Protein AF-A0A956KJI1-F1 (afdb_monomer)

Secondary structure (DSSP, 8-state):
---EEEEE-STT--EEEEE-SS------SS------SS------SS------SS------SS------SS------SS------SS-----S--------SS------SS------SS-EEEEETTEEEEEETTEEEEE-STT------TT----PPP---

Sequence (161 aa):
GFNELRFEDAKGSEQIYLHAQKDFDEEVLNNHTTRVDVDQSNTVGGNQTNTVSGDQTESITGKQTMSVEKNRKVTITGSQSVSITGAQAEDGVNGSKLDITGDYKVDASNTIAIQAPTEIKLTCGGSTLTMVPGKITLTAGGAATLVLDANALMQSSAGTK

Radius of gyration: 30.25 Å; Cα contacts (8 Å, |Δi|>4): 76; chains: 1; bounding box: 68×31×90 Å

Foldseek 3Di:
DDWDWDADDPPPPGDTDTDDPPDDDDDDPDDDDDDDPPDDDDDDPDDDDDDDPDDDDDDDPDDDDDDDPDDDDDDDPDDDDDDDPDDDDDPPDPDDDDDDPDDDDDDDPPDDDDDDQAWDWDDDPQWIWIDGVPDTDTDDGDPDDDDDDDPDDDDDDDDDD

pLDDT: mean 89.69, std 13.92, range [44.31, 98.31]

Structure (mmCIF, N/CA/C/O backbone):
data_AF-A0A956KJI1-F1
#
_entry.id   AF-A0A956KJI1-F1
#
loop_
_atom_site.group_PDB
_atom_site.id
_atom_site.type_symbol
_atom_site.label_atom_id
_atom_site.label_alt_id
_atom_site.label_comp_id
_atom_site.label_asym_id
_atom_site.label_entity_id
_atom_site.label_seq_id
_atom_site.pdbx_PDB_ins_code
_atom_site.Cartn_x
_atom_site.Cartn_y
_atom_site.Cartn_z
_atom_site.occupancy
_atom_site.B_iso_or_equiv
_atom_site.auth_seq_id
_atom_site.auth_comp_id
_atom_site.auth_asym_id
_atom_site.auth_atom_id
_atom_site.pdbx_PDB_model_num
ATOM 1 N N . GLY A 1 1 ? -3.852 -14.412 39.843 1.00 85.94 1 GLY A N 1
ATOM 2 C CA . GLY A 1 1 ? -4.058 -12.989 39.549 1.00 85.94 1 GLY A CA 1
ATOM 3 C C . GLY A 1 1 ? -5.424 -12.606 40.062 1.00 85.94 1 GLY A C 1
ATOM 4 O O . GLY A 1 1 ? -5.901 -13.269 40.978 1.00 85.94 1 GLY A O 1
ATOM 5 N N . PHE A 1 2 ? -6.019 -11.558 39.507 1.00 97.00 2 PHE A N 1
ATOM 6 C CA . PHE A 1 2 ? -7.329 -11.066 39.917 1.00 97.00 2 PHE A CA 1
ATOM 7 C C . PHE A 1 2 ? -8.083 -10.514 38.704 1.00 97.00 2 PHE A C 1
ATOM 9 O O . PHE A 1 2 ? -7.463 -10.236 37.686 1.00 97.00 2 PHE A O 1
ATOM 16 N N . ASN A 1 3 ? -9.397 -10.356 38.829 1.00 97.44 3 ASN A N 1
ATOM 17 C CA . ASN A 1 3 ? -10.220 -9.564 37.915 1.00 97.44 3 ASN A CA 1
ATOM 18 C C . ASN A 1 3 ? -10.704 -8.327 38.683 1.00 97.44 3 ASN A C 1
ATOM 20 O O . ASN A 1 3 ? -10.955 -8.434 39.886 1.00 97.44 3 ASN A O 1
ATOM 24 N N . GLU A 1 4 ? -10.845 -7.179 38.024 1.00 97.75 4 GLU A N 1
ATOM 25 C CA . GLU A 1 4 ? -11.293 -5.935 38.668 1.00 97.75 4 GLU A CA 1
ATOM 26 C C . GLU A 1 4 ? -12.170 -5.112 37.727 1.00 97.75 4 GLU A C 1
ATOM 28 O O . GLU A 1 4 ? -11.854 -4.954 36.552 1.00 97.75 4 GLU A O 1
ATOM 33 N N . LEU A 1 5 ? -13.254 -4.562 38.272 1.00 98.00 5 LEU A N 1
ATOM 34 C CA . LEU A 1 5 ? -14.007 -3.461 37.689 1.00 98.00 5 LEU A CA 1
ATOM 35 C C . LEU A 1 5 ? -14.076 -2.361 38.750 1.00 98.00 5 LEU A C 1
ATOM 37 O O . LEU A 1 5 ? -14.644 -2.578 39.822 1.00 98.00 5 LEU A O 1
ATOM 41 N N . ARG A 1 6 ? -13.484 -1.202 38.464 1.00 97.81 6 ARG A N 1
ATOM 42 C CA . ARG A 1 6 ? -13.406 -0.065 39.384 1.00 97.81 6 ARG A CA 1
ATOM 43 C C . ARG A 1 6 ? -13.972 1.191 38.741 1.00 97.81 6 ARG A C 1
ATOM 45 O O . ARG A 1 6 ? -13.680 1.478 37.584 1.00 97.81 6 ARG A O 1
ATOM 52 N N . PHE A 1 7 ? -14.719 1.946 39.538 1.00 98.06 7 PHE A N 1
ATOM 53 C CA . PHE A 1 7 ? -15.259 3.255 39.197 1.00 98.06 7 PHE A CA 1
ATOM 54 C C . PHE A 1 7 ? -14.778 4.274 40.233 1.00 98.06 7 PHE A C 1
ATOM 56 O O . PHE A 1 7 ? -15.017 4.093 41.425 1.00 98.06 7 PHE A O 1
ATOM 63 N N . GLU A 1 8 ? -14.100 5.317 39.768 1.00 97.69 8 GLU A N 1
ATOM 64 C CA . GLU A 1 8 ? -13.682 6.490 40.534 1.00 97.69 8 GLU A CA 1
ATOM 65 C C . GLU A 1 8 ? -14.359 7.726 39.931 1.00 97.69 8 GLU A C 1
ATOM 67 O O . GLU A 1 8 ? -14.329 7.903 38.714 1.00 97.69 8 GLU A O 1
ATOM 72 N N . ASP A 1 9 ? -14.973 8.554 40.777 1.00 97.56 9 ASP A N 1
ATOM 73 C CA . ASP A 1 9 ? -15.749 9.751 40.393 1.00 97.56 9 ASP A CA 1
ATOM 74 C C . ASP A 1 9 ? -15.354 10.981 41.237 1.00 97.56 9 ASP A C 1
ATOM 76 O O . ASP A 1 9 ? -15.998 12.031 41.221 1.00 97.56 9 ASP A O 1
ATOM 80 N N . ALA A 1 10 ? -14.274 10.879 42.017 1.00 97.31 10 ALA A N 1
ATOM 81 C CA . ALA A 1 10 ? -13.687 12.026 42.680 1.00 97.31 10 ALA A CA 1
ATOM 82 C C . ALA A 1 10 ? -13.146 13.013 41.640 1.00 97.31 10 ALA A C 1
ATOM 84 O O . ALA A 1 10 ? -12.364 12.658 40.756 1.00 97.31 10 ALA A O 1
ATOM 85 N N . LYS A 1 11 ? -13.525 14.284 41.807 1.00 97.38 11 LYS A N 1
ATOM 86 C CA . LYS A 1 11 ? -13.160 15.378 40.905 1.00 97.38 11 LYS A CA 1
ATOM 87 C C . LYS A 1 11 ? -11.657 15.400 40.592 1.00 97.38 11 LYS A C 1
ATOM 89 O O . LYS A 1 11 ? -10.849 15.664 41.484 1.00 97.38 11 LYS A O 1
ATOM 94 N N . GLY A 1 12 ? -11.302 15.237 39.320 1.00 97.06 12 GLY A N 1
ATOM 95 C CA . GLY A 1 12 ? -9.924 15.246 38.819 1.00 97.06 12 GLY A CA 1
ATOM 96 C C . GLY A 1 12 ? -9.179 13.910 38.931 1.00 97.06 12 GLY A C 1
ATOM 97 O O . GLY A 1 12 ? -7.968 13.873 38.723 1.00 97.06 12 GLY A O 1
ATOM 98 N N . SER A 1 13 ? -9.853 12.826 39.303 1.00 97.31 13 SER A N 1
ATOM 99 C CA . SER A 1 13 ? -9.313 11.458 39.343 1.00 97.31 13 SER A CA 1
ATOM 100 C C . SER A 1 13 ? -10.285 10.442 38.740 1.00 97.31 13 SER A C 1
ATOM 102 O O . SER A 1 13 ? -10.130 9.242 38.956 1.00 97.31 13 SER A O 1
ATOM 104 N N . GLU A 1 14 ? -11.274 10.919 37.981 1.00 98.06 14 GLU A N 1
ATOM 105 C CA . GLU A 1 14 ? -12.348 10.117 37.416 1.00 98.06 14 GLU A CA 1
ATOM 106 C C . GLU A 1 14 ? -11.782 9.008 36.520 1.00 98.06 14 GLU A C 1
ATOM 108 O O . GLU A 1 14 ? -10.989 9.252 35.606 1.00 98.06 14 GLU A O 1
ATOM 113 N N . GLN A 1 15 ? -12.178 7.764 36.781 1.00 98.00 15 GLN A N 1
ATOM 114 C CA . GLN A 1 15 ? -11.690 6.614 36.033 1.00 98.00 15 GLN A CA 1
ATOM 115 C C . GLN A 1 15 ? -12.673 5.450 36.083 1.00 98.00 15 GLN A C 1
ATOM 117 O O . GLN A 1 15 ? -13.166 5.065 37.140 1.00 98.00 15 GLN A O 1
ATOM 122 N N . ILE A 1 16 ? -12.842 4.799 34.936 1.00 97.75 16 ILE A N 1
ATOM 123 C CA . ILE A 1 16 ? -13.356 3.434 34.859 1.00 97.75 16 ILE A CA 1
ATOM 124 C C . ILE A 1 16 ? -12.174 2.530 34.510 1.00 97.75 16 ILE A C 1
ATOM 126 O O . ILE A 1 16 ? -11.487 2.765 33.516 1.00 97.75 16 ILE A O 1
ATOM 130 N N . TYR A 1 17 ? -11.908 1.521 35.335 1.00 97.88 17 TYR A N 1
ATOM 131 C CA . TYR A 1 17 ? -10.860 0.530 35.100 1.00 97.88 17 TYR A CA 1
ATOM 132 C C . TYR A 1 17 ? -11.473 -0.862 35.027 1.00 97.88 17 TYR A C 1
ATOM 134 O O . TYR A 1 17 ? -12.229 -1.253 35.913 1.00 97.88 17 TYR A O 1
ATOM 142 N N . LEU A 1 18 ? -11.121 -1.609 33.983 1.00 97.62 18 LEU A N 1
ATOM 143 C CA . LEU A 1 18 ? -11.521 -2.995 33.797 1.00 97.62 18 LEU A CA 1
ATOM 144 C C . LEU A 1 18 ? -10.275 -3.850 33.558 1.00 97.62 18 LEU A C 1
ATOM 146 O O . LEU A 1 18 ? -9.465 -3.556 32.680 1.00 97.62 18 LEU A O 1
ATOM 150 N N . HIS A 1 19 ? -10.140 -4.921 34.331 1.00 98.12 19 HIS A N 1
ATOM 151 C CA . HIS A 1 19 ? -9.072 -5.900 34.210 1.00 98.12 19 HIS A CA 1
ATOM 152 C C . HIS A 1 19 ? -9.643 -7.313 34.168 1.00 98.12 19 HIS A C 1
ATOM 154 O O . HIS A 1 19 ? -10.269 -7.771 35.128 1.00 98.12 19 HIS A O 1
ATOM 160 N N . ALA A 1 20 ? -9.366 -8.017 33.073 1.00 97.75 20 ALA A N 1
ATOM 161 C CA . ALA A 1 20 ? -9.597 -9.446 32.938 1.00 97.75 20 ALA A CA 1
ATOM 162 C C . ALA A 1 20 ? -8.252 -10.185 32.977 1.00 97.75 20 ALA A C 1
ATOM 164 O O . ALA A 1 20 ? -7.352 -9.903 32.188 1.00 97.75 20 ALA A O 1
ATOM 165 N N . GLN A 1 21 ? -8.106 -11.147 33.888 1.00 97.25 21 GLN A N 1
ATOM 166 C CA . GLN A 1 21 ? -6.851 -11.870 34.112 1.00 97.25 21 GLN A CA 1
ATOM 167 C C . GLN A 1 21 ? -6.513 -12.885 33.008 1.00 97.25 21 GLN A C 1
ATOM 169 O O . GLN A 1 21 ? -5.380 -13.366 32.940 1.00 97.25 21 GLN A O 1
ATOM 174 N N . LYS A 1 22 ? -7.514 -13.313 32.234 1.00 97.44 22 LYS A N 1
ATOM 175 C CA . LYS A 1 22 ? -7.383 -14.410 31.272 1.00 97.44 22 LYS A CA 1
ATOM 176 C C . LYS A 1 22 ? -8.137 -14.111 29.982 1.00 97.44 22 LYS A C 1
ATOM 178 O O . LYS A 1 22 ? -7.501 -13.770 28.994 1.00 97.44 22 LYS A O 1
ATOM 183 N N . ASP A 1 23 ? -9.462 -14.195 30.031 1.00 97.94 23 ASP A N 1
ATOM 184 C CA . ASP A 1 23 ? -10.341 -14.038 28.875 1.00 97.94 23 ASP A CA 1
ATOM 185 C C . ASP A 1 23 ? -11.302 -12.863 29.143 1.00 97.94 23 ASP A C 1
ATOM 187 O O . ASP A 1 23 ? -11.847 -12.750 30.246 1.00 97.94 23 ASP A O 1
ATOM 191 N N . PHE A 1 24 ? -11.472 -11.976 28.160 1.00 97.56 24 PHE A N 1
ATOM 192 C CA . PHE A 1 24 ? -12.506 -10.939 28.131 1.00 97.56 24 PHE A CA 1
ATOM 193 C C . PHE A 1 24 ? -13.261 -11.072 26.814 1.00 97.56 24 PHE A C 1
ATOM 195 O O . PHE A 1 24 ? -12.681 -10.849 25.752 1.00 97.56 24 PHE A O 1
ATOM 202 N N . ASP A 1 25 ? -14.534 -11.434 26.907 1.00 97.81 25 ASP A N 1
ATOM 203 C CA . ASP A 1 25 ? -15.429 -11.547 25.764 1.00 97.81 25 ASP A CA 1
ATOM 204 C C . ASP A 1 25 ? -16.414 -10.375 25.787 1.00 97.81 25 ASP A C 1
ATOM 206 O O . ASP A 1 25 ? -17.127 -10.166 26.772 1.00 97.81 25 ASP A O 1
ATOM 210 N N . GLU A 1 26 ? -16.461 -9.617 24.694 1.00 97.50 26 GLU A N 1
ATOM 211 C CA . GLU A 1 26 ? -17.429 -8.545 24.476 1.00 97.50 26 GLU A CA 1
ATOM 212 C C . GLU A 1 26 ? -18.266 -8.874 23.237 1.00 97.50 26 GLU A C 1
ATOM 214 O O . GLU A 1 26 ? -17.750 -8.945 22.121 1.00 97.50 26 GLU A O 1
ATOM 219 N N . GLU A 1 27 ? -19.568 -9.080 23.436 1.00 98.00 27 GLU A N 1
ATOM 220 C CA . GLU A 1 27 ? -20.528 -9.323 22.361 1.00 98.00 27 GLU A CA 1
ATOM 221 C C . GLU A 1 27 ? -21.581 -8.212 22.351 1.00 98.00 27 GLU A C 1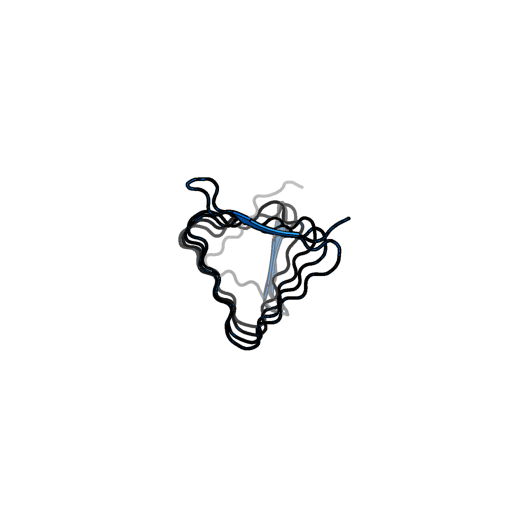
ATOM 223 O O . GLU A 1 27 ? -22.314 -8.009 23.321 1.00 98.00 27 GLU A O 1
ATOM 228 N N . VAL A 1 28 ? -21.674 -7.495 21.230 1.00 98.06 28 VAL A N 1
ATOM 229 C CA . VAL A 1 28 ? -22.654 -6.423 21.028 1.00 98.06 28 VAL A CA 1
ATOM 230 C C . VAL A 1 28 ? -23.521 -6.770 19.822 1.00 98.06 28 VAL A C 1
ATOM 232 O O . VAL A 1 28 ? -23.088 -6.667 18.681 1.00 98.06 28 VAL A O 1
ATOM 235 N N . LEU A 1 29 ? -24.772 -7.169 20.070 1.00 97.69 29 LEU A N 1
ATOM 236 C CA . LEU A 1 29 ? -25.696 -7.671 19.035 1.00 97.69 29 LEU A CA 1
ATOM 237 C C . LEU A 1 29 ? -26.293 -6.587 18.122 1.00 97.69 29 LEU A C 1
ATOM 239 O O . LEU A 1 29 ? -27.017 -6.901 17.180 1.00 97.69 29 LEU A O 1
ATOM 243 N N . ASN A 1 30 ? -26.057 -5.317 18.437 1.00 98.00 30 ASN A N 1
ATOM 244 C CA . ASN A 1 30 ? -26.586 -4.188 17.683 1.00 98.00 30 ASN A CA 1
ATOM 245 C C . ASN A 1 30 ? -25.450 -3.212 17.358 1.00 98.00 30 ASN A C 1
ATOM 247 O O . ASN A 1 30 ? -24.619 -3.503 16.507 1.00 98.00 30 ASN A O 1
ATOM 251 N N . ASN A 1 31 ? -25.371 -2.084 18.067 1.00 97.31 31 ASN A N 1
ATOM 252 C CA . ASN A 1 31 ? -24.392 -1.041 17.788 1.00 97.31 31 ASN A CA 1
ATOM 253 C C . ASN A 1 31 ? -23.414 -0.893 18.952 1.00 97.31 31 ASN A C 1
ATOM 255 O O . ASN A 1 31 ? -23.840 -0.713 20.093 1.00 97.31 31 ASN A O 1
ATOM 259 N N . HIS A 1 32 ? -22.120 -0.893 18.640 1.00 98.00 32 HIS A N 1
ATOM 260 C CA . HIS A 1 32 ? -21.057 -0.457 19.537 1.00 98.00 32 HIS A CA 1
ATOM 261 C C . HIS A 1 32 ? -20.453 0.836 18.980 1.00 98.00 32 HIS A C 1
ATOM 263 O O . HIS A 1 32 ? -19.956 0.856 17.855 1.00 98.00 32 HIS A O 1
ATOM 269 N N . THR A 1 33 ? -20.513 1.916 19.758 1.00 97.75 33 THR A N 1
ATOM 270 C CA . THR A 1 33 ? -19.958 3.221 19.378 1.00 97.75 33 THR A CA 1
ATOM 271 C C . THR A 1 33 ? -18.946 3.649 20.424 1.00 97.75 33 THR A C 1
ATOM 273 O O . THR A 1 33 ? -19.289 3.786 21.596 1.00 97.75 33 THR A O 1
ATOM 276 N N . THR A 1 34 ? -17.723 3.940 19.990 1.00 97.56 34 THR A N 1
ATOM 277 C CA . THR A 1 34 ? -16.663 4.482 20.844 1.00 97.56 34 THR A CA 1
ATOM 278 C C . THR A 1 34 ? -16.283 5.872 20.353 1.00 97.56 34 THR A C 1
ATOM 280 O O . THR A 1 34 ? -16.013 6.071 19.169 1.00 97.56 34 THR A O 1
ATOM 283 N N . ARG A 1 35 ? -16.248 6.842 21.267 1.00 97.50 35 ARG A N 1
ATOM 284 C CA . ARG A 1 35 ? -15.719 8.185 21.031 1.00 97.50 35 ARG A CA 1
ATOM 285 C C . ARG A 1 35 ? -14.675 8.478 22.096 1.00 97.50 35 ARG A C 1
ATOM 287 O O . ARG A 1 35 ? -14.965 8.351 23.280 1.00 97.50 35 ARG A O 1
ATOM 294 N N . VAL A 1 36 ? -13.491 8.892 21.663 1.00 97.75 36 VAL A N 1
ATOM 295 C CA . VAL A 1 36 ? -12.399 9.325 22.535 1.00 97.75 36 VAL A CA 1
ATOM 296 C C . VAL A 1 36 ? -12.014 10.735 22.107 1.00 97.75 36 VAL A C 1
ATOM 298 O O . VAL A 1 36 ? -11.624 10.936 20.962 1.00 97.75 36 VAL A O 1
ATOM 301 N N . ASP A 1 37 ? -12.186 11.719 22.991 1.00 98.19 37 ASP A N 1
ATOM 302 C CA . ASP A 1 37 ? -11.983 13.136 22.645 1.00 98.19 37 ASP A CA 1
ATOM 303 C C . ASP A 1 37 ? -10.510 13.574 22.670 1.00 98.19 37 ASP A C 1
ATOM 305 O O . ASP A 1 37 ? -10.179 14.618 22.111 1.00 98.19 37 ASP A O 1
ATOM 309 N N . VAL A 1 38 ? -9.640 12.798 23.324 1.00 97.94 38 VAL A N 1
ATOM 310 C CA . VAL A 1 38 ? -8.212 13.113 23.466 1.00 97.94 38 VAL A CA 1
ATOM 311 C C . VAL A 1 38 ? -7.370 12.042 22.775 1.00 97.94 38 VAL A C 1
ATOM 313 O O . VAL A 1 38 ? -7.163 12.128 21.569 1.00 97.94 38 VAL A O 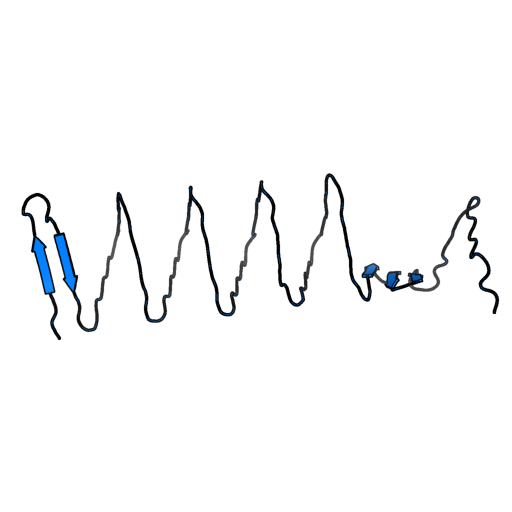1
ATOM 316 N N . ASP A 1 39 ? -6.943 11.007 23.504 1.00 98.00 39 ASP A N 1
ATOM 317 C CA . ASP A 1 39 ? -5.997 10.010 23.005 1.00 98.00 39 ASP A CA 1
ATOM 318 C C . ASP A 1 39 ? -6.510 8.584 23.223 1.00 98.00 39 ASP A C 1
ATOM 320 O O . ASP A 1 39 ? -6.991 8.235 24.303 1.00 98.00 39 ASP A O 1
ATOM 324 N N . GLN A 1 40 ? -6.335 7.732 22.212 1.00 98.12 40 GLN A N 1
ATOM 325 C CA . GLN A 1 40 ? -6.540 6.289 22.305 1.00 98.12 40 GLN A CA 1
ATOM 326 C C . GLN A 1 40 ? -5.242 5.566 21.943 1.00 98.12 40 GLN A C 1
ATOM 328 O O . GLN A 1 40 ? -4.623 5.848 20.919 1.00 98.12 40 GLN A O 1
ATOM 333 N N . SER A 1 41 ? -4.863 4.584 22.760 1.00 97.94 41 SER A N 1
ATOM 334 C CA . SER A 1 41 ? -3.769 3.657 22.471 1.00 97.94 41 SER A CA 1
ATOM 335 C C . SER A 1 41 ? -4.291 2.228 22.526 1.00 97.94 41 SER A C 1
ATOM 337 O O . SER A 1 41 ? -5.044 1.875 23.433 1.00 97.94 41 SER A O 1
ATOM 339 N N . ASN A 1 42 ? -3.899 1.409 21.553 1.00 97.62 42 ASN A N 1
ATOM 340 C CA . ASN A 1 42 ? -4.235 -0.008 21.506 1.00 97.62 42 ASN A CA 1
ATOM 341 C C . ASN A 1 42 ? -2.955 -0.821 21.321 1.00 97.62 42 ASN A C 1
ATOM 343 O O . ASN A 1 42 ? -2.145 -0.521 20.446 1.00 97.62 42 ASN A O 1
ATOM 347 N N . THR A 1 43 ? -2.763 -1.847 22.146 1.00 98.06 43 THR A N 1
ATOM 348 C CA . THR A 1 43 ? -1.598 -2.734 22.072 1.00 98.06 43 THR A CA 1
ATOM 349 C C . THR A 1 43 ? -2.071 -4.176 22.108 1.00 98.06 43 THR A C 1
ATOM 351 O O . THR A 1 43 ? -2.710 -4.606 23.063 1.00 98.06 43 THR A O 1
ATOM 354 N N . VAL A 1 44 ? -1.710 -4.939 21.076 1.00 98.19 44 VAL A N 1
ATOM 355 C CA . VAL A 1 44 ? -1.993 -6.372 20.974 1.00 98.19 44 VAL A CA 1
ATOM 356 C C . VAL A 1 44 ? -0.664 -7.114 21.029 1.00 98.19 44 VAL A C 1
ATOM 358 O O . VAL A 1 44 ? 0.147 -7.011 20.116 1.00 98.19 44 VAL A O 1
ATOM 361 N N . GLY A 1 45 ? -0.420 -7.850 22.117 1.00 97.88 45 GLY A N 1
ATOM 362 C CA . GLY A 1 45 ? 0.824 -8.615 22.294 1.00 97.88 45 GLY A CA 1
ATOM 363 C C . GLY A 1 45 ? 0.899 -9.896 21.452 1.00 97.88 45 GLY A C 1
ATOM 364 O O . GLY A 1 45 ? 1.974 -10.472 21.305 1.00 97.88 45 GLY A O 1
ATOM 365 N N . GLY A 1 46 ? -0.241 -10.350 20.926 1.00 97.88 46 GLY A N 1
ATOM 366 C CA . GLY A 1 46 ? -0.367 -11.531 20.076 1.00 97.88 46 GLY A CA 1
ATOM 367 C C . GLY A 1 46 ? -0.840 -11.185 18.665 1.00 97.88 46 GLY A C 1
ATOM 368 O O . GLY A 1 46 ? -0.389 -10.220 18.055 1.00 97.88 46 GLY A O 1
ATOM 369 N N . ASN A 1 47 ? -1.769 -11.985 18.144 1.00 98.25 47 ASN A N 1
ATOM 370 C CA . ASN A 1 47 ? -2.339 -11.783 16.815 1.00 98.25 47 ASN A CA 1
ATOM 371 C C . ASN A 1 47 ? -3.584 -10.889 16.882 1.00 98.25 47 ASN A C 1
ATOM 373 O O . ASN A 1 47 ? -4.392 -11.023 17.798 1.00 98.25 47 ASN A O 1
ATOM 377 N N . GLN A 1 48 ? -3.781 -10.054 15.863 1.00 98.31 48 GLN A N 1
ATOM 378 C CA . GLN A 1 48 ? -5.014 -9.299 15.649 1.00 98.31 48 GLN A CA 1
ATOM 379 C C . GLN A 1 48 ? -5.641 -9.723 14.319 1.00 98.31 48 GLN A C 1
ATOM 381 O O . GLN A 1 48 ? -4.955 -9.809 13.303 1.00 98.31 48 GLN A O 1
ATOM 386 N N . THR A 1 49 ? -6.948 -9.972 14.321 1.00 98.12 49 THR A N 1
ATOM 387 C CA . THR A 1 49 ? -7.748 -10.172 13.105 1.00 98.12 49 THR A CA 1
ATOM 388 C C . THR A 1 49 ? -8.869 -9.146 13.105 1.00 98.12 49 THR A C 1
ATOM 390 O O . THR A 1 49 ? -9.559 -9.002 14.108 1.00 98.12 49 THR A O 1
ATOM 393 N N . ASN A 1 50 ? -9.049 -8.439 11.990 1.00 98.00 50 ASN A N 1
ATOM 394 C CA . ASN A 1 50 ? -10.175 -7.535 11.783 1.00 98.00 50 ASN A CA 1
ATOM 395 C C . ASN A 1 50 ? -10.977 -8.031 10.579 1.00 98.00 50 ASN A C 1
ATOM 397 O O . ASN A 1 50 ? -10.428 -8.136 9.483 1.00 98.00 50 ASN A O 1
ATOM 401 N N . THR A 1 51 ? -12.250 -8.361 10.789 1.00 97.94 51 THR A N 1
ATOM 402 C CA . THR A 1 51 ? -13.158 -8.795 9.722 1.00 97.94 51 THR A CA 1
ATOM 403 C C . THR A 1 51 ? -14.304 -7.805 9.635 1.00 97.94 51 THR A C 1
ATOM 405 O O . THR A 1 51 ? -15.106 -7.705 10.559 1.00 97.94 51 THR A O 1
ATOM 408 N N . VAL A 1 52 ? -14.399 -7.097 8.511 1.00 98.19 52 VAL A N 1
ATOM 409 C CA . VAL A 1 52 ? -15.491 -6.165 8.219 1.00 98.19 52 VAL A CA 1
ATOM 410 C C . VAL A 1 52 ? -16.278 -6.741 7.048 1.00 98.19 52 VAL A C 1
ATOM 412 O O . VAL A 1 52 ? -15.734 -6.907 5.962 1.00 98.19 52 VAL A O 1
ATOM 415 N N . SER A 1 53 ? -17.537 -7.115 7.286 1.00 97.81 53 SER A N 1
ATOM 416 C CA . SER A 1 53 ? -18.394 -7.706 6.239 1.00 97.81 53 SER A CA 1
ATOM 417 C C . SER A 1 53 ? -19.074 -6.656 5.356 1.00 97.81 53 SER A C 1
ATOM 419 O O . SER A 1 53 ? -19.508 -6.975 4.253 1.00 97.81 53 SER A O 1
ATOM 421 N N . GLY A 1 54 ? -19.195 -5.425 5.859 1.00 97.75 54 GLY A N 1
ATOM 422 C CA . GLY A 1 54 ? -19.653 -4.262 5.103 1.00 97.75 54 GLY A CA 1
ATOM 423 C C . GLY A 1 54 ? -18.485 -3.365 4.701 1.00 97.75 54 GLY A C 1
ATOM 424 O O . GLY A 1 54 ? -17.368 -3.833 4.482 1.00 97.75 54 GLY A O 1
ATOM 425 N N . ASP A 1 55 ? -18.738 -2.062 4.659 1.00 98.31 55 ASP A N 1
ATOM 426 C CA . ASP A 1 55 ? -17.736 -1.077 4.266 1.00 98.31 55 ASP A CA 1
ATOM 427 C C . ASP A 1 55 ? -16.855 -0.651 5.450 1.00 98.31 55 ASP A C 1
ATOM 429 O O . ASP A 1 55 ? -17.341 -0.397 6.554 1.00 98.31 55 ASP A O 1
ATOM 433 N N . GLN A 1 56 ? -15.552 -0.503 5.202 1.00 98.31 56 GLN A N 1
ATOM 434 C CA . GLN A 1 56 ? -14.620 0.159 6.114 1.00 98.31 56 GLN A CA 1
ATOM 435 C C . GLN A 1 56 ? -14.189 1.494 5.503 1.00 98.31 56 GLN A C 1
ATOM 437 O O . GLN A 1 56 ? -13.621 1.530 4.414 1.00 98.31 56 GLN A O 1
ATOM 442 N N . THR A 1 57 ? -14.421 2.590 6.224 1.00 98.00 57 THR A N 1
ATOM 443 C CA . THR A 1 57 ? -13.905 3.921 5.873 1.00 98.00 57 THR A CA 1
ATOM 444 C C . THR A 1 57 ? -12.899 4.363 6.926 1.00 98.00 57 THR A C 1
ATOM 446 O O . THR A 1 57 ? -13.204 4.348 8.116 1.00 98.00 57 THR A O 1
ATOM 449 N N . GLU A 1 58 ? -11.710 4.777 6.493 1.00 98.00 58 GLU A N 1
ATOM 450 C CA . GLU A 1 58 ? -10.653 5.303 7.357 1.00 98.00 58 GLU A CA 1
ATOM 451 C C . GLU A 1 58 ? -10.267 6.708 6.876 1.00 98.00 58 GLU A C 1
ATOM 453 O O . GLU A 1 58 ? -9.993 6.912 5.694 1.00 98.00 58 GLU A O 1
ATOM 458 N N . SER A 1 59 ? -10.271 7.690 7.780 1.00 97.81 59 SER A N 1
ATOM 459 C CA . SER A 1 59 ? -9.903 9.075 7.477 1.00 97.81 59 SER A CA 1
ATOM 460 C C . SER A 1 59 ? -8.886 9.569 8.495 1.00 97.81 59 SER A C 1
ATOM 462 O O . SER A 1 59 ? -9.220 9.790 9.657 1.00 97.81 59 SER A O 1
ATOM 464 N N . ILE A 1 60 ? -7.653 9.788 8.041 1.00 98.12 60 ILE A N 1
ATOM 465 C CA . ILE A 1 60 ? -6.564 10.334 8.847 1.00 98.12 60 ILE A CA 1
ATOM 466 C C . ILE A 1 60 ? -6.268 11.740 8.333 1.00 98.12 60 ILE A C 1
ATOM 468 O O . ILE A 1 60 ? -5.756 11.913 7.232 1.00 98.12 60 ILE A O 1
ATOM 472 N N . THR A 1 61 ? -6.607 12.756 9.125 1.00 97.94 61 THR A N 1
ATOM 473 C CA . THR A 1 61 ? -6.332 14.164 8.782 1.00 97.94 61 THR A CA 1
ATOM 474 C C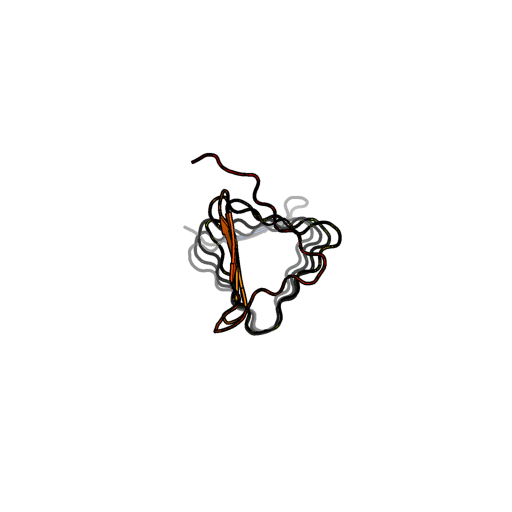 . THR A 1 61 ? -4.877 14.549 9.044 1.00 97.94 61 THR A C 1
ATOM 476 O O . THR A 1 61 ? -4.347 15.461 8.413 1.00 97.94 61 THR A O 1
ATOM 479 N N . GLY A 1 62 ? -4.241 13.861 9.995 1.00 97.62 62 GLY A N 1
ATOM 480 C CA . GLY A 1 62 ? -2.828 13.996 10.317 1.00 97.62 62 GLY A CA 1
ATOM 481 C C . GLY A 1 62 ? -1.937 13.041 9.522 1.00 97.62 62 GLY A C 1
ATOM 482 O O . GLY A 1 62 ? -2.267 12.569 8.438 1.00 97.62 62 GLY A O 1
ATOM 483 N N . LYS A 1 63 ? -0.771 12.734 10.092 1.00 97.56 63 LYS A N 1
ATOM 484 C CA . LYS A 1 63 ? 0.202 11.811 9.505 1.00 97.56 63 LYS A CA 1
ATOM 485 C C . LYS A 1 63 ? -0.147 10.361 9.848 1.00 97.56 63 LYS A C 1
ATOM 487 O O . LYS A 1 63 ? -0.263 10.025 11.022 1.00 97.56 63 LYS A O 1
ATOM 492 N N . GLN A 1 64 ? -0.174 9.485 8.847 1.00 98.25 64 GLN A N 1
ATOM 493 C CA . GLN A 1 64 ? -0.159 8.033 9.041 1.00 98.25 64 GLN A CA 1
ATOM 494 C C . GLN A 1 64 ? 1.271 7.500 8.865 1.00 98.25 64 GLN A C 1
ATOM 496 O O . GLN A 1 64 ? 1.996 7.918 7.965 1.00 98.25 64 GLN A O 1
ATOM 501 N N . THR A 1 65 ? 1.714 6.596 9.740 1.00 97.25 65 THR A N 1
ATOM 502 C CA . THR A 1 65 ? 2.983 5.859 9.600 1.00 97.25 65 THR A CA 1
ATOM 503 C C . THR A 1 65 ? 2.710 4.384 9.848 1.00 97.25 65 THR A C 1
ATOM 505 O O . THR A 1 65 ? 2.043 4.044 10.819 1.00 97.25 65 THR A O 1
ATOM 508 N N . MET A 1 66 ? 3.222 3.514 8.979 1.00 97.44 66 MET A N 1
ATOM 509 C CA . MET A 1 66 ? 3.055 2.066 9.081 1.00 97.44 66 MET A CA 1
ATOM 510 C C . MET A 1 66 ? 4.420 1.397 8.926 1.00 97.44 66 MET A C 1
ATOM 512 O O . MET A 1 66 ? 5.069 1.581 7.899 1.00 97.44 66 MET A O 1
ATOM 516 N N . SER A 1 67 ? 4.833 0.618 9.929 1.00 97.19 67 SER A N 1
ATOM 517 C CA . SER A 1 67 ? 5.996 -0.272 9.835 1.00 97.19 67 SER A CA 1
ATOM 518 C C . SER A 1 67 ? 5.521 -1.713 9.745 1.00 97.19 67 SER A C 1
ATOM 520 O O . SER A 1 67 ? 4.675 -2.142 10.530 1.00 97.19 67 SER A O 1
ATOM 522 N N . VAL A 1 68 ? 6.061 -2.460 8.785 1.00 97.69 68 VAL A N 1
ATOM 523 C CA . VAL A 1 68 ? 5.832 -3.898 8.652 1.00 97.69 68 VAL A CA 1
ATOM 524 C C . VAL A 1 68 ? 7.195 -4.569 8.572 1.00 97.69 68 VAL A C 1
ATOM 526 O O . VAL A 1 68 ? 7.848 -4.531 7.539 1.00 97.69 68 VAL A O 1
ATOM 529 N N . GLU A 1 69 ? 7.608 -5.206 9.666 1.00 97.50 69 GLU A N 1
ATOM 530 C CA . GLU A 1 69 ? 8.941 -5.826 9.796 1.00 97.50 69 GLU A CA 1
ATOM 531 C C . GLU A 1 69 ? 9.113 -7.105 8.956 1.00 97.50 69 GLU A C 1
ATOM 533 O O . GLU A 1 69 ? 10.205 -7.658 8.840 1.00 97.50 69 GLU A O 1
ATOM 538 N N . LYS A 1 70 ? 8.009 -7.633 8.419 1.00 97.00 70 LYS A N 1
ATOM 539 C CA . LYS A 1 70 ? 7.972 -8.848 7.597 1.00 97.00 70 LYS A CA 1
ATOM 540 C C . LYS A 1 70 ? 7.183 -8.581 6.312 1.00 97.00 70 LYS A C 1
ATOM 542 O O . LYS A 1 70 ? 7.259 -7.512 5.722 1.00 97.00 70 LYS A O 1
ATOM 547 N N . ASN A 1 71 ? 6.411 -9.562 5.862 1.00 96.56 71 ASN A N 1
ATOM 548 C CA . ASN A 1 71 ? 5.708 -9.497 4.591 1.00 96.56 71 ASN A CA 1
ATOM 549 C C . ASN A 1 71 ? 4.360 -8.785 4.735 1.00 96.56 71 ASN A C 1
ATOM 551 O O . ASN A 1 71 ? 3.574 -9.106 5.627 1.00 96.56 71 ASN A O 1
ATOM 555 N N . ARG A 1 72 ? 4.050 -7.905 3.779 1.00 97.69 72 ARG A N 1
ATOM 556 C CA . ARG A 1 72 ? 2.707 -7.360 3.558 1.00 97.69 72 ARG A CA 1
ATOM 557 C C . ARG A 1 72 ? 2.145 -7.941 2.262 1.00 97.69 72 ARG A C 1
ATOM 559 O O . ARG A 1 72 ? 2.731 -7.752 1.202 1.00 97.69 72 ARG A O 1
ATOM 566 N N . LYS A 1 73 ? 0.998 -8.619 2.336 1.00 97.25 73 LYS A N 1
ATOM 567 C CA . LYS A 1 73 ? 0.236 -9.064 1.160 1.00 97.25 73 LYS A CA 1
ATOM 568 C C . LYS A 1 73 ? -1.074 -8.291 1.101 1.00 97.25 73 LYS A C 1
ATOM 570 O O . LYS A 1 73 ? -1.821 -8.283 2.072 1.00 97.25 73 LYS A O 1
ATOM 575 N N . VAL A 1 74 ? -1.350 -7.679 -0.045 1.00 97.31 74 VAL A N 1
ATOM 576 C CA . VAL A 1 74 ? -2.616 -6.996 -0.328 1.00 97.31 74 VAL A CA 1
ATOM 577 C C . VAL A 1 74 ? -3.272 -7.705 -1.507 1.00 97.31 74 VAL A C 1
ATOM 579 O O . VAL A 1 74 ? -2.607 -8.061 -2.477 1.00 97.31 74 VAL A O 1
ATOM 582 N N . THR A 1 75 ? -4.569 -7.973 -1.412 1.00 97.06 75 THR A N 1
ATOM 583 C CA . THR A 1 75 ? -5.357 -8.545 -2.506 1.00 97.06 75 THR A CA 1
ATOM 584 C C . THR A 1 75 ? -6.613 -7.712 -2.655 1.00 97.06 75 THR A C 1
ATOM 586 O O . THR A 1 75 ? -7.375 -7.569 -1.706 1.00 97.06 75 THR A O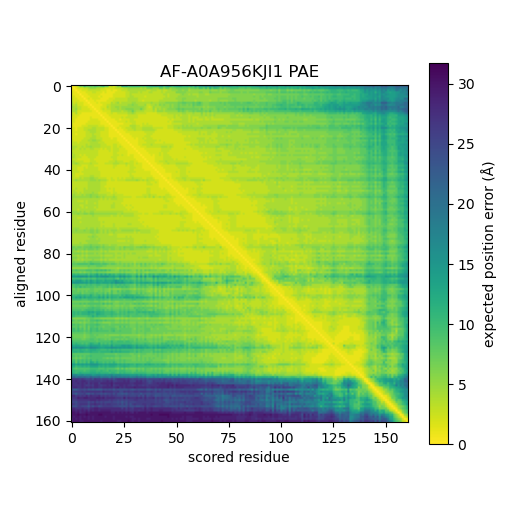 1
ATOM 589 N N . ILE A 1 76 ? -6.792 -7.143 -3.841 1.00 97.38 76 ILE A N 1
ATOM 590 C CA . ILE A 1 76 ? -7.922 -6.289 -4.196 1.00 97.38 76 ILE A CA 1
ATOM 591 C C . ILE A 1 76 ? -8.547 -6.938 -5.423 1.00 97.38 76 ILE A C 1
ATOM 593 O O . ILE A 1 76 ? -7.887 -7.092 -6.446 1.00 97.38 76 ILE A O 1
ATOM 597 N N . THR A 1 77 ? -9.784 -7.406 -5.286 1.00 97.25 77 THR A N 1
ATOM 598 C CA . THR A 1 77 ? -10.512 -8.097 -6.363 1.00 97.25 77 THR A CA 1
ATOM 599 C C . THR A 1 77 ? -11.249 -7.122 -7.277 1.00 97.25 77 THR A C 1
ATOM 601 O O . THR A 1 77 ? -11.464 -7.426 -8.447 1.00 97.25 77 THR A O 1
ATOM 604 N N . GLY A 1 78 ? -11.638 -5.963 -6.738 1.00 95.88 78 GLY A N 1
ATOM 605 C CA . GLY A 1 78 ? -12.181 -4.839 -7.492 1.00 95.88 78 GLY A CA 1
ATOM 606 C C . GLY A 1 78 ? -11.086 -3.901 -8.006 1.00 95.88 78 GLY A C 1
ATOM 607 O O . GLY A 1 78 ? -9.959 -4.307 -8.276 1.00 95.88 78 GLY A O 1
ATOM 608 N N . SER A 1 79 ? -11.417 -2.617 -8.119 1.00 95.25 79 SER A N 1
ATOM 609 C CA . SER A 1 79 ? -10.478 -1.573 -8.534 1.00 95.25 79 SER A CA 1
ATOM 610 C C . SER A 1 79 ? -9.742 -0.949 -7.350 1.00 95.25 79 SER A C 1
ATOM 612 O O . SER A 1 79 ? -10.344 -0.695 -6.307 1.00 95.25 79 SER A O 1
ATOM 614 N N . GLN A 1 80 ? -8.477 -0.587 -7.555 1.00 96.81 80 GLN A N 1
ATOM 615 C CA . GLN A 1 80 ? -7.729 0.299 -6.667 1.00 96.81 80 GLN A CA 1
ATOM 616 C C . GLN A 1 80 ? -7.484 1.634 -7.377 1.00 96.81 80 GLN A C 1
ATOM 618 O O . GLN A 1 80 ? -6.967 1.653 -8.490 1.00 96.81 80 GLN A O 1
ATOM 623 N N . SER A 1 81 ? -7.823 2.744 -6.721 1.00 94.56 81 SER A N 1
ATOM 624 C CA . SER A 1 81 ? -7.441 4.091 -7.153 1.00 94.56 81 SER A CA 1
ATOM 625 C C . SER A 1 81 ? -6.562 4.719 -6.080 1.00 94.56 81 SER A C 1
ATOM 627 O O . SER A 1 81 ? -6.926 4.717 -4.904 1.00 94.56 81 SER A O 1
ATOM 629 N N . VAL A 1 82 ? -5.403 5.238 -6.479 1.00 95.94 82 VAL A N 1
ATOM 630 C CA . VAL A 1 82 ? -4.457 5.922 -5.594 1.00 95.94 82 VAL A CA 1
ATOM 631 C C . VAL A 1 82 ? -4.202 7.309 -6.165 1.00 95.94 82 VAL A C 1
ATOM 633 O O . VAL A 1 82 ? -3.819 7.441 -7.324 1.00 95.94 82 VAL A O 1
ATOM 636 N N . SER A 1 83 ? -4.417 8.340 -5.349 1.00 93.25 83 SER A N 1
ATOM 637 C CA . SER A 1 83 ? -4.116 9.729 -5.695 1.00 93.25 83 SER A CA 1
ATOM 638 C C . SER A 1 83 ? -3.145 10.292 -4.670 1.00 93.25 83 SER A C 1
ATOM 640 O O . SER A 1 83 ? -3.445 10.332 -3.477 1.00 93.25 83 SER A O 1
ATOM 642 N N . ILE A 1 84 ? -1.970 10.699 -5.140 1.00 94.94 84 ILE A N 1
ATOM 643 C CA . ILE A 1 84 ? -0.915 11.300 -4.328 1.00 94.94 84 ILE A CA 1
ATOM 644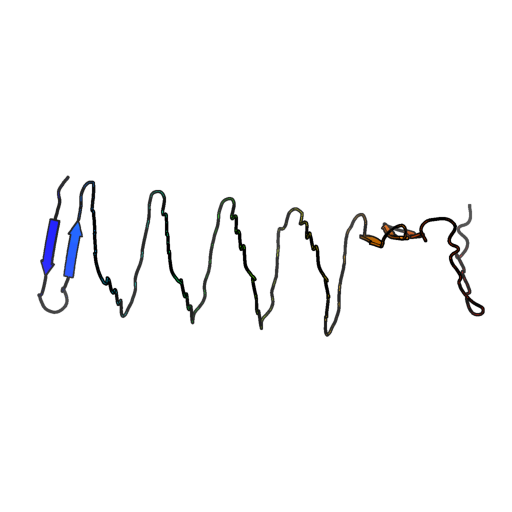 C C . ILE A 1 84 ? -0.604 12.648 -4.970 1.00 94.94 84 ILE A C 1
ATOM 646 O O . ILE A 1 84 ? -0.132 12.713 -6.101 1.00 94.94 84 ILE A O 1
ATOM 650 N N . THR A 1 85 ? -0.920 13.731 -4.265 1.00 93.94 85 THR A N 1
ATOM 651 C CA . THR A 1 85 ? -0.691 15.105 -4.744 1.00 93.94 85 THR A CA 1
ATOM 652 C C . THR A 1 85 ? 0.732 15.589 -4.472 1.00 93.94 85 THR A C 1
ATOM 654 O O . THR A 1 85 ? 1.210 16.508 -5.134 1.00 93.94 85 THR A O 1
ATOM 657 N N . GLY A 1 86 ? 1.396 14.984 -3.483 1.00 91.38 86 GLY A N 1
ATOM 658 C CA . GLY A 1 86 ? 2.803 15.205 -3.168 1.00 91.38 86 GLY A CA 1
ATOM 659 C C . GLY A 1 86 ? 3.736 14.266 -3.934 1.00 91.38 86 GLY A C 1
ATOM 660 O O . GLY A 1 86 ? 3.367 13.658 -4.935 1.00 91.38 86 GLY A O 1
ATOM 661 N N . ALA A 1 87 ? 4.965 14.128 -3.439 1.00 91.19 87 ALA A N 1
ATOM 662 C CA . ALA A 1 87 ? 5.923 13.176 -3.988 1.00 91.19 87 ALA A CA 1
ATOM 663 C C . ALA A 1 87 ? 5.640 11.749 -3.489 1.00 91.19 87 ALA A C 1
ATOM 665 O O . ALA A 1 87 ? 5.379 11.540 -2.304 1.00 91.19 87 ALA A O 1
ATOM 666 N N 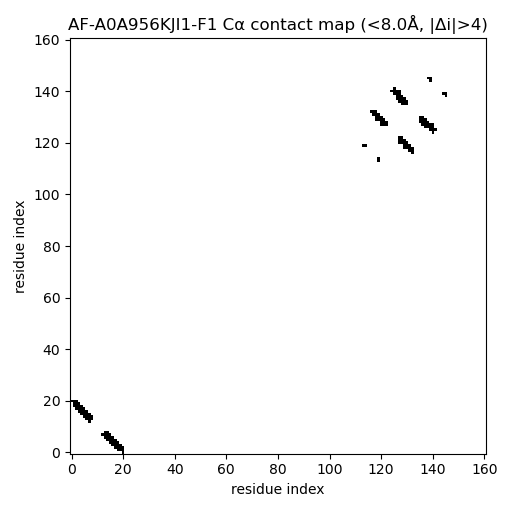. GLN A 1 88 ? 5.770 10.772 -4.385 1.00 93.81 88 GLN A N 1
ATOM 667 C CA . GLN A 1 88 ? 5.888 9.356 -4.049 1.00 93.81 88 GLN A CA 1
ATOM 668 C C . GLN A 1 88 ? 7.336 8.928 -4.293 1.00 93.81 88 GLN A C 1
ATOM 670 O O . GLN A 1 88 ? 7.878 9.164 -5.372 1.00 93.81 88 GLN A O 1
ATOM 675 N N . ALA A 1 89 ? 7.957 8.311 -3.292 1.00 90.81 89 ALA A N 1
ATOM 676 C CA . ALA A 1 89 ? 9.299 7.754 -3.388 1.00 90.81 89 ALA A CA 1
ATOM 677 C C . ALA A 1 89 ? 9.291 6.316 -2.865 1.00 90.81 89 ALA A C 1
ATOM 679 O O . ALA A 1 89 ? 8.659 6.024 -1.850 1.00 90.81 89 ALA A O 1
ATOM 680 N N . GLU A 1 90 ? 10.012 5.442 -3.557 1.00 90.44 90 GLU A N 1
ATOM 681 C CA . GLU A 1 90 ? 10.238 4.051 -3.174 1.00 90.44 90 GLU A CA 1
ATOM 682 C C . GLU A 1 90 ? 11.754 3.838 -3.114 1.00 90.44 90 GLU A C 1
ATOM 684 O O . GLU A 1 90 ? 12.449 4.093 -4.096 1.00 90.44 90 GLU A O 1
ATOM 689 N N . ASP A 1 91 ? 12.272 3.426 -1.956 1.00 88.12 91 ASP A N 1
ATOM 690 C CA . ASP A 1 91 ? 13.707 3.234 -1.708 1.00 88.12 91 ASP A CA 1
ATOM 691 C C . ASP A 1 91 ? 13.976 1.820 -1.170 1.00 88.12 91 ASP A C 1
ATOM 693 O O . ASP A 1 91 ? 13.113 1.208 -0.540 1.00 88.12 91 ASP A O 1
ATOM 697 N N . GLY A 1 92 ? 15.169 1.284 -1.437 1.00 83.81 92 GLY A N 1
ATOM 698 C CA . GLY A 1 92 ? 15.601 -0.029 -0.943 1.00 83.81 92 GLY A CA 1
ATOM 699 C C . GLY A 1 92 ? 14.884 -1.242 -1.557 1.00 83.81 92 GLY A C 1
ATOM 700 O O . GLY A 1 92 ? 14.947 -2.338 -0.998 1.00 83.81 92 GLY A O 1
ATOM 701 N N . VAL A 1 93 ? 14.205 -1.085 -2.698 1.00 87.62 93 VAL A N 1
ATOM 702 C CA . VAL A 1 93 ? 13.454 -2.167 -3.361 1.00 87.62 93 VAL A CA 1
ATOM 703 C C . VAL A 1 93 ? 14.406 -3.169 -4.035 1.00 87.62 93 VAL A C 1
ATOM 705 O O . VAL A 1 93 ? 15.075 -2.845 -5.016 1.00 87.62 93 VAL A O 1
ATOM 708 N N . ASN A 1 94 ? 14.446 -4.416 -3.549 1.00 87.00 94 ASN A N 1
ATOM 709 C CA . ASN A 1 94 ? 15.219 -5.501 -4.169 1.00 87.00 94 ASN A CA 1
ATOM 710 C C . ASN A 1 94 ? 14.395 -6.235 -5.241 1.00 87.00 94 ASN A C 1
ATOM 712 O O . ASN A 1 94 ? 13.824 -7.299 -4.992 1.00 87.00 94 ASN A O 1
ATOM 716 N N . GLY A 1 95 ? 14.350 -5.642 -6.435 1.00 83.50 95 GLY A N 1
ATOM 717 C CA . GLY A 1 95 ? 13.592 -6.153 -7.574 1.00 83.50 95 GLY A CA 1
ATOM 718 C C . GLY A 1 95 ? 12.099 -5.821 -7.503 1.00 83.50 95 GLY A C 1
ATOM 719 O O . GLY A 1 95 ? 11.506 -5.702 -6.436 1.00 83.50 95 GLY A O 1
ATOM 720 N N . SER A 1 96 ? 11.479 -5.662 -8.667 1.00 90.75 96 SER A N 1
ATOM 721 C CA . SER A 1 96 ? 10.040 -5.439 -8.806 1.00 90.75 96 SER A CA 1
ATOM 722 C C . SER A 1 96 ? 9.572 -6.021 -10.137 1.00 90.75 96 SER A C 1
ATOM 724 O O . SER A 1 96 ? 10.328 -6.040 -11.111 1.00 90.75 96 SER A O 1
ATOM 726 N N . LYS A 1 97 ? 8.337 -6.522 -10.176 1.00 86.62 97 LYS A N 1
ATOM 727 C CA . LYS A 1 97 ? 7.683 -6.998 -11.396 1.00 86.62 97 LYS A CA 1
ATOM 728 C C . LYS A 1 97 ? 6.296 -6.381 -11.469 1.00 86.62 97 LYS A C 1
ATOM 730 O O . LYS A 1 97 ? 5.504 -6.530 -10.543 1.00 86.62 97 LYS A O 1
ATOM 735 N N . LEU A 1 98 ? 6.018 -5.726 -12.588 1.00 91.88 98 LEU A N 1
ATOM 736 C CA . LEU A 1 98 ? 4.723 -5.140 -12.893 1.00 91.88 98 LEU A CA 1
ATOM 737 C C . LEU A 1 98 ? 4.105 -5.916 -14.060 1.00 91.88 98 LEU A C 1
ATOM 739 O O . LEU A 1 98 ? 4.578 -5.814 -15.189 1.00 91.88 98 LEU A O 1
ATOM 743 N N . ASP A 1 99 ? 3.079 -6.714 -13.766 1.00 82.06 99 ASP A N 1
ATOM 744 C CA . ASP A 1 99 ? 2.308 -7.460 -14.762 1.00 82.06 99 ASP A CA 1
ATOM 745 C C . ASP A 1 99 ? 0.996 -6.722 -15.044 1.00 82.06 99 ASP A C 1
ATOM 747 O O . ASP A 1 99 ? 0.179 -6.532 -14.144 1.00 82.06 99 ASP A O 1
ATOM 751 N N . ILE A 1 100 ? 0.786 -6.309 -16.294 1.00 93.00 100 ILE A N 1
ATOM 752 C CA . ILE A 1 100 ? -0.396 -5.552 -16.719 1.00 93.00 100 ILE A CA 1
ATOM 753 C C . ILE A 1 100 ? -1.021 -6.269 -17.908 1.00 93.00 100 ILE A C 1
ATOM 755 O O . ILE A 1 100 ? -0.342 -6.576 -18.885 1.00 93.00 100 ILE A O 1
ATOM 759 N N . THR A 1 101 ? -2.315 -6.559 -17.809 1.00 90.62 101 THR A N 1
ATOM 760 C CA . THR A 1 101 ? -3.079 -7.256 -18.854 1.00 90.62 101 THR A CA 1
ATOM 761 C C . THR A 1 101 ? -3.833 -6.307 -19.782 1.00 90.62 101 THR A C 1
ATOM 763 O O . THR A 1 101 ? -4.172 -6.699 -20.896 1.00 90.62 101 THR A O 1
ATOM 766 N N . GLY A 1 102 ? -4.111 -5.087 -19.319 1.00 92.56 102 GLY A N 1
ATOM 767 C CA . GLY A 1 102 ? -4.713 -4.014 -20.105 1.00 92.56 102 GLY A CA 1
ATOM 768 C C . GLY A 1 102 ? -3.685 -2.981 -20.563 1.00 92.56 102 GLY A C 1
ATOM 769 O O . GLY A 1 102 ? -2.490 -3.259 -20.654 1.00 92.56 102 GLY A O 1
ATOM 770 N N . ASP A 1 103 ? -4.162 -1.768 -20.817 1.00 92.94 103 ASP A N 1
ATOM 771 C CA . ASP A 1 103 ? -3.301 -0.661 -21.218 1.00 92.94 103 ASP A CA 1
ATOM 772 C C . ASP A 1 103 ? -2.456 -0.145 -20.046 1.00 92.94 103 ASP A C 1
ATOM 774 O O . ASP A 1 103 ? -2.926 -0.023 -18.912 1.00 92.94 103 ASP A O 1
ATOM 778 N N . TYR A 1 104 ? -1.212 0.228 -20.348 1.00 95.06 104 TYR A N 1
ATOM 779 C CA . TYR A 1 104 ? -0.335 0.942 -19.428 1.00 95.06 104 TYR A CA 1
ATOM 780 C C . TYR A 1 104 ? 0.146 2.240 -20.069 1.00 95.06 104 TYR A C 1
ATOM 782 O O . TYR A 1 104 ? 0.845 2.221 -21.084 1.00 95.06 104 TYR A O 1
ATOM 790 N N . LYS A 1 105 ? -0.222 3.375 -19.472 1.00 93.38 105 LYS A N 1
ATOM 791 C CA . LYS A 1 105 ? 0.196 4.706 -19.918 1.00 93.38 105 LYS A CA 1
ATOM 792 C C . LYS A 1 105 ? 1.088 5.340 -18.860 1.00 93.38 105 LYS A C 1
ATOM 794 O O . LYS A 1 105 ? 0.701 5.438 -17.700 1.00 93.38 105 LYS A O 1
ATOM 799 N N . VAL A 1 106 ? 2.242 5.837 -19.294 1.00 95.12 106 VAL A N 1
ATOM 800 C CA . VAL A 1 106 ? 3.094 6.718 -18.493 1.00 95.12 106 VAL A CA 1
ATOM 801 C C . VAL A 1 106 ? 2.960 8.126 -19.062 1.00 95.12 106 VAL A C 1
ATOM 803 O O . VAL A 1 106 ? 3.264 8.350 -20.232 1.00 95.12 106 VAL A O 1
ATOM 806 N N . ASP A 1 107 ? 2.463 9.055 -18.250 1.00 92.75 107 ASP A N 1
ATOM 807 C CA . ASP A 1 107 ? 2.331 10.474 -18.586 1.00 92.75 107 ASP A CA 1
ATOM 808 C C . ASP A 1 107 ? 3.119 11.282 -17.552 1.00 92.75 107 ASP A C 1
ATOM 810 O O . ASP A 1 107 ? 2.874 11.156 -16.352 1.00 92.75 107 ASP A O 1
ATOM 814 N N . ALA A 1 108 ? 4.112 12.047 -18.000 1.00 94.50 108 ALA A N 1
ATOM 815 C CA . ALA A 1 108 ? 5.000 12.799 -17.125 1.00 94.50 108 ALA A CA 1
ATOM 816 C C . ALA A 1 108 ? 5.220 14.201 -17.689 1.00 94.50 108 ALA A C 1
ATOM 818 O O . ALA A 1 108 ? 5.720 14.357 -18.801 1.00 94.50 108 ALA A O 1
ATOM 819 N N . SER A 1 109 ? 4.907 15.224 -16.892 1.00 94.38 109 SER A N 1
ATOM 820 C CA . SER A 1 109 ? 5.017 16.625 -17.322 1.00 94.38 109 SER A CA 1
ATOM 821 C C . SER A 1 109 ? 6.458 17.114 -17.485 1.00 94.38 109 SER A C 1
ATOM 823 O O . SER A 1 109 ? 6.684 18.117 -18.151 1.00 94.38 109 SER A O 1
ATOM 825 N N . ASN A 1 110 ? 7.417 16.432 -16.851 1.00 95.44 110 ASN A N 1
ATOM 826 C CA . ASN A 1 110 ? 8.833 16.795 -16.881 1.00 95.44 110 ASN A CA 1
ATOM 827 C C . ASN A 1 110 ? 9.649 15.698 -17.581 1.00 95.44 110 ASN A C 1
ATOM 829 O O . ASN A 1 110 ? 9.776 15.700 -18.800 1.00 95.44 110 ASN A O 1
ATOM 833 N N . THR A 1 111 ? 10.178 14.736 -16.821 1.00 93.75 111 THR A N 1
ATOM 834 C CA . THR A 1 111 ? 11.123 13.734 -17.331 1.00 93.75 111 THR A CA 1
ATOM 835 C C . THR A 1 111 ? 10.711 12.334 -16.901 1.00 93.75 111 THR A C 1
ATOM 837 O O . THR A 1 111 ? 10.372 12.117 -15.740 1.00 93.75 111 THR A O 1
ATOM 840 N N . ILE A 1 112 ? 10.829 11.371 -17.819 1.00 96.62 112 ILE A N 1
ATOM 841 C CA . I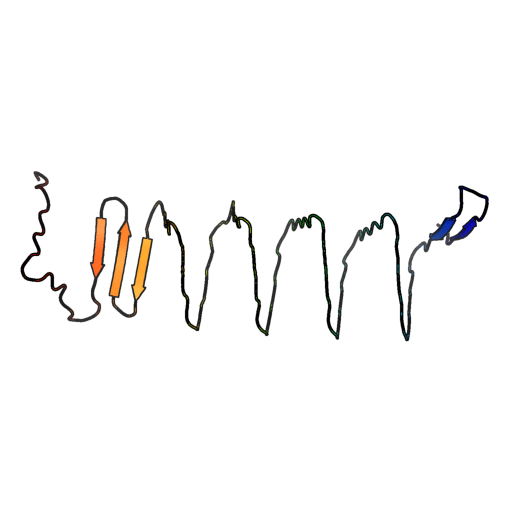LE A 1 112 ? 10.854 9.938 -17.506 1.00 96.62 112 ILE A CA 1
ATOM 842 C C . ILE A 1 112 ? 12.318 9.497 -17.548 1.00 96.62 112 ILE A C 1
ATOM 844 O O . ILE A 1 112 ? 12.917 9.434 -18.621 1.00 96.62 112 ILE A O 1
ATOM 848 N N . ALA A 1 113 ? 12.910 9.219 -16.386 1.00 93.94 113 ALA A N 1
ATOM 849 C CA . ALA A 1 113 ? 14.280 8.725 -16.283 1.00 93.94 113 ALA A CA 1
ATOM 850 C C . ALA A 1 113 ? 14.276 7.221 -15.983 1.00 93.94 113 ALA A C 1
ATOM 852 O O . ALA A 1 113 ? 13.695 6.788 -14.992 1.00 93.94 113 ALA A O 1
ATOM 853 N N . ILE A 1 114 ? 14.941 6.431 -16.831 1.00 95.75 114 ILE A N 1
ATOM 854 C CA . ILE A 1 114 ? 15.147 4.991 -16.633 1.00 95.75 114 ILE A CA 1
ATOM 855 C C . ILE A 1 114 ? 16.652 4.748 -16.628 1.00 95.75 114 ILE A C 1
ATOM 857 O O . ILE A 1 114 ? 17.327 5.000 -17.625 1.00 95.75 114 ILE A O 1
ATOM 861 N N . GLN A 1 115 ? 17.177 4.266 -15.505 1.00 93.31 115 GLN A N 1
ATOM 862 C CA . GLN A 1 115 ? 18.589 3.944 -15.346 1.00 93.31 115 GLN A CA 1
ATOM 863 C C . GLN A 1 115 ? 18.726 2.506 -14.859 1.00 93.31 115 GLN A C 1
ATOM 865 O O . GLN A 1 115 ? 18.109 2.111 -13.874 1.00 93.31 115 GLN A O 1
ATOM 870 N N . ALA A 1 116 ? 19.567 1.739 -15.543 1.00 94.88 116 ALA A N 1
ATOM 871 C CA . ALA A 1 116 ? 19.990 0.423 -15.101 1.00 94.88 116 ALA A CA 1
ATOM 872 C C . ALA A 1 116 ? 21.497 0.283 -15.353 1.00 94.88 116 ALA A C 1
ATOM 874 O O . ALA A 1 116 ? 21.976 0.720 -16.403 1.00 94.88 116 ALA A O 1
ATOM 875 N N . PRO A 1 117 ? 22.261 -0.310 -14.420 1.00 94.62 117 PRO A N 1
ATOM 876 C CA . PRO A 1 117 ? 23.707 -0.460 -14.581 1.00 94.62 117 PRO A CA 1
ATOM 877 C C . PRO A 1 117 ? 24.084 -1.517 -15.629 1.00 94.62 117 PRO A C 1
ATOM 879 O O . PRO A 1 117 ? 25.195 -1.492 -16.153 1.00 94.62 117 PRO A O 1
ATOM 882 N N . THR A 1 118 ? 23.183 -2.459 -15.917 1.00 95.94 118 THR A N 1
ATOM 883 C CA . THR A 1 118 ? 23.466 -3.644 -16.737 1.00 95.94 118 THR A CA 1
ATOM 884 C C . THR A 1 118 ? 22.735 -3.627 -18.073 1.00 95.94 118 THR A C 1
ATOM 886 O O . THR A 1 118 ? 23.374 -3.754 -19.115 1.00 95.94 118 THR A O 1
ATOM 889 N N . GLU A 1 119 ? 21.411 -3.479 -18.062 1.00 95.06 119 GLU A N 1
ATOM 890 C CA . GLU A 1 119 ? 20.593 -3.540 -19.270 1.00 95.06 119 GLU A CA 1
ATOM 891 C C . GLU A 1 119 ? 19.280 -2.765 -19.106 1.00 95.06 119 GLU A C 1
ATOM 893 O O . GLU A 1 119 ? 18.614 -2.860 -18.077 1.00 95.06 119 GLU A O 1
ATOM 898 N N . ILE A 1 120 ? 18.875 -2.057 -20.161 1.00 97.06 120 ILE A N 1
ATOM 899 C CA . ILE A 1 120 ? 17.496 -1.600 -20.364 1.00 97.06 120 ILE A CA 1
ATOM 900 C C . ILE A 1 120 ? 16.971 -2.293 -21.620 1.00 97.06 120 ILE A C 1
ATOM 902 O O . ILE A 1 120 ? 17.561 -2.158 -22.693 1.00 97.06 120 ILE A O 1
ATOM 906 N N . LYS A 1 121 ? 15.854 -3.018 -21.508 1.00 93.94 121 LYS A N 1
ATOM 907 C CA . LYS A 1 121 ? 15.250 -3.758 -22.621 1.00 93.94 121 LYS A CA 1
ATOM 908 C C . LYS A 1 121 ? 13.760 -3.461 -22.752 1.00 93.94 121 LYS A C 1
ATOM 910 O O . LYS A 1 121 ? 13.001 -3.671 -21.813 1.00 93.94 121 LYS A O 1
ATOM 915 N N . LEU A 1 122 ? 13.338 -3.048 -23.944 1.00 94.75 122 LEU A N 1
ATOM 916 C CA . LEU A 1 122 ? 11.935 -2.901 -24.333 1.00 94.75 122 LEU A CA 1
ATOM 917 C C . LEU A 1 122 ? 11.612 -3.944 -25.401 1.00 94.75 122 LEU A C 1
ATOM 919 O O . LEU A 1 122 ? 12.386 -4.125 -26.339 1.00 94.75 122 LEU A O 1
ATOM 923 N N . THR A 1 123 ? 10.484 -4.636 -25.259 1.00 91.19 123 THR A N 1
ATOM 924 C CA . THR A 1 123 ? 10.042 -5.668 -26.207 1.00 91.19 123 THR A CA 1
ATOM 925 C C . THR A 1 123 ? 8.609 -5.385 -26.634 1.00 91.19 123 THR A C 1
ATOM 927 O O . THR A 1 123 ? 7.749 -5.160 -25.789 1.00 91.19 123 THR A O 1
ATOM 930 N N . CYS A 1 124 ? 8.353 -5.413 -27.940 1.00 89.62 124 CYS A N 1
ATOM 931 C CA . CYS A 1 124 ? 7.024 -5.281 -28.527 1.00 89.62 124 CYS A CA 1
ATOM 932 C C . CYS A 1 124 ? 6.853 -6.374 -29.587 1.00 89.62 124 CYS A C 1
ATOM 934 O O . CYS A 1 124 ? 7.422 -6.290 -30.678 1.00 89.62 124 CYS A O 1
ATOM 936 N N . GLY A 1 125 ? 6.126 -7.443 -29.244 1.00 87.56 125 GLY A N 1
ATOM 937 C CA . GLY A 1 125 ? 6.054 -8.641 -30.082 1.00 87.56 125 GLY A CA 1
ATOM 938 C C . GLY A 1 125 ? 7.453 -9.202 -30.367 1.00 87.56 125 GLY A C 1
ATOM 939 O O . GLY A 1 125 ? 8.195 -9.518 -29.441 1.00 87.56 125 GLY A O 1
ATOM 940 N N . GLY A 1 126 ? 7.821 -9.305 -31.647 1.00 86.00 126 GLY A N 1
ATOM 941 C CA . GLY A 1 126 ? 9.153 -9.754 -32.074 1.00 86.00 126 GLY A CA 1
ATOM 942 C C . GLY A 1 126 ? 10.236 -8.667 -32.103 1.00 86.00 126 GLY A C 1
ATOM 943 O O . GLY A 1 126 ? 11.391 -8.988 -32.371 1.00 86.00 126 GLY A O 1
ATOM 944 N N . SER A 1 127 ? 9.888 -7.401 -31.866 1.00 89.25 127 SER A N 1
ATOM 945 C CA . SER A 1 127 ? 10.820 -6.272 -31.941 1.00 89.25 127 SER A CA 1
ATOM 946 C C . SER A 1 127 ? 11.397 -5.919 -30.573 1.00 89.25 127 SER A C 1
ATOM 948 O O . SER A 1 127 ? 10.702 -6.005 -29.557 1.00 89.25 127 SER A O 1
ATOM 950 N N . THR A 1 128 ? 12.656 -5.480 -30.542 1.00 89.69 128 THR A N 1
ATOM 951 C CA . THR A 1 128 ? 13.357 -5.117 -29.304 1.00 89.69 128 THR A CA 1
ATOM 952 C C . THR A 1 128 ? 14.172 -3.833 -29.431 1.00 89.69 128 THR A C 1
ATOM 954 O O . THR A 1 128 ? 14.768 -3.546 -30.470 1.00 89.69 128 THR A O 1
ATOM 957 N N . LEU A 1 129 ? 14.237 -3.087 -28.327 1.00 92.38 129 LEU A N 1
ATOM 958 C CA . LEU A 1 129 ? 15.259 -2.081 -28.054 1.00 92.38 129 LEU A CA 1
ATOM 959 C C . LEU A 1 129 ? 16.052 -2.559 -26.841 1.00 92.38 129 LEU A C 1
ATOM 961 O O . LEU A 1 129 ? 15.470 -2.819 -25.790 1.00 92.38 129 LEU A O 1
ATOM 965 N N . THR A 1 130 ? 17.367 -2.682 -26.970 1.00 89.62 130 THR A N 1
ATOM 966 C CA . THR A 1 130 ? 18.241 -3.117 -25.877 1.00 89.62 130 THR A CA 1
ATOM 967 C C . THR A 1 130 ? 19.415 -2.163 -25.742 1.00 89.62 130 THR A C 1
ATOM 969 O O . THR A 1 130 ? 20.148 -1.932 -26.701 1.00 89.62 130 THR A O 1
ATOM 972 N N . MET A 1 131 ? 19.599 -1.618 -24.547 1.00 92.25 131 MET A N 1
ATOM 973 C CA . MET A 1 131 ? 20.726 -0.776 -24.171 1.00 92.25 131 MET A CA 1
ATOM 974 C C . MET A 1 131 ? 21.554 -1.509 -23.123 1.00 92.25 131 MET A C 1
ATOM 976 O O . MET A 1 131 ? 21.027 -1.921 -22.096 1.00 92.25 131 MET A O 1
ATOM 980 N N . VAL A 1 132 ? 22.848 -1.635 -23.388 1.00 91.00 132 VAL A N 1
ATOM 981 C CA . VAL A 1 132 ? 23.869 -2.145 -22.463 1.00 91.00 132 VAL A CA 1
ATOM 982 C C . VAL A 1 132 ? 2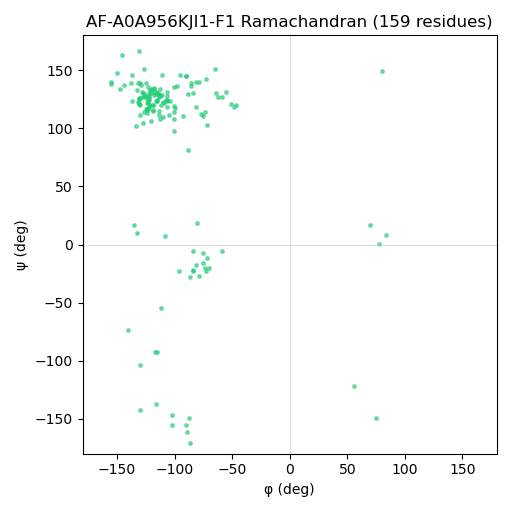5.052 -1.166 -22.466 1.00 91.00 132 VAL A C 1
ATOM 984 O O . VAL A 1 132 ? 25.133 -0.325 -23.371 1.00 91.00 132 VAL A O 1
ATOM 987 N N . PRO A 1 133 ? 26.000 -1.239 -21.513 1.00 90.62 133 PRO A N 1
ATOM 988 C CA . PRO A 1 133 ? 27.185 -0.384 -21.542 1.00 90.62 133 PRO A CA 1
ATOM 989 C C . PRO A 1 133 ? 27.901 -0.422 -22.907 1.00 90.62 133 PRO A C 1
ATOM 991 O O . PRO A 1 133 ? 28.304 -1.481 -23.384 1.00 90.62 133 PRO A O 1
ATOM 994 N N . GLY A 1 134 ? 28.023 0.741 -23.561 1.00 85.12 134 GLY A N 1
ATOM 995 C CA . GLY A 1 134 ? 28.711 0.909 -24.849 1.00 85.12 134 GLY A CA 1
ATOM 996 C C . GLY A 1 134 ? 27.947 0.464 -26.106 1.00 85.12 134 GLY A C 1
ATOM 997 O O . GLY A 1 134 ? 28.492 0.593 -27.201 1.00 85.12 134 GLY A O 1
ATOM 998 N N . LYS A 1 135 ? 26.708 -0.046 -25.999 1.00 83.56 135 LYS A N 1
ATOM 999 C CA . LYS A 1 135 ? 25.946 -0.534 -27.162 1.00 83.56 135 LYS A CA 1
ATOM 1000 C C . LYS A 1 135 ? 24.440 -0.328 -27.013 1.00 83.56 135 LYS A C 1
ATOM 1002 O O . LYS A 1 135 ? 23.838 -0.716 -26.016 1.00 83.56 135 LYS A O 1
ATOM 1007 N N . ILE A 1 136 ? 23.816 0.174 -28.075 1.00 88.75 136 ILE A N 1
ATOM 1008 C CA . ILE A 1 136 ? 22.360 0.190 -28.250 1.00 88.75 136 ILE A CA 1
ATOM 1009 C C . ILE A 1 136 ? 22.029 -0.694 -29.454 1.00 88.75 136 ILE A C 1
ATOM 1011 O O . ILE A 1 136 ? 22.671 -0.595 -30.496 1.00 88.75 136 ILE A O 1
ATOM 1015 N N . THR A 1 137 ? 21.066 -1.599 -29.301 1.00 83.38 137 THR A N 1
ATOM 1016 C CA . THR A 1 137 ? 20.627 -2.550 -30.331 1.00 83.38 137 THR A CA 1
ATOM 1017 C C . THR A 1 137 ? 19.137 -2.369 -30.590 1.00 83.38 137 THR A C 1
ATOM 1019 O O . THR A 1 137 ? 18.342 -2.397 -29.652 1.00 83.38 137 THR A O 1
ATOM 1022 N N . LEU A 1 138 ? 18.763 -2.203 -31.859 1.00 87.94 138 LEU A N 1
ATOM 1023 C CA . LEU A 1 138 ? 17.377 -2.178 -32.323 1.00 87.94 138 LEU A CA 1
ATOM 1024 C C . LEU A 1 138 ? 17.172 -3.388 -33.231 1.00 87.94 138 LEU A C 1
ATOM 1026 O O . LEU A 1 138 ? 17.897 -3.545 -34.211 1.00 87.94 138 LEU A O 1
ATOM 1030 N N . THR A 1 139 ? 16.194 -4.233 -32.913 1.00 82.81 139 THR A N 1
ATOM 1031 C CA . THR A 1 139 ? 15.849 -5.406 -33.726 1.00 82.81 139 THR A CA 1
ATOM 1032 C C . THR A 1 139 ? 14.388 -5.311 -34.136 1.00 82.81 139 THR A C 1
ATOM 1034 O O . THR A 1 139 ? 13.519 -5.173 -33.276 1.00 82.81 139 THR A O 1
ATOM 1037 N N . ALA A 1 140 ? 14.106 -5.404 -35.434 1.00 81.00 140 ALA A N 1
ATOM 1038 C CA . ALA A 1 140 ? 12.756 -5.643 -35.930 1.00 81.00 140 ALA A CA 1
ATOM 1039 C C . ALA A 1 140 ? 12.536 -7.163 -36.001 1.00 81.00 140 ALA A C 1
ATOM 1041 O O . ALA A 1 140 ? 13.385 -7.881 -36.525 1.00 81.00 140 ALA A O 1
ATOM 1042 N N . GLY A 1 141 ? 11.445 -7.680 -35.436 1.00 70.88 141 GLY A N 1
ATOM 1043 C CA . GLY A 1 141 ? 11.165 -9.121 -35.489 1.00 70.88 141 GLY A CA 1
ATOM 1044 C C . GLY A 1 141 ? 10.908 -9.635 -36.915 1.00 70.88 141 GLY A C 1
ATOM 1045 O O . GLY A 1 141 ? 10.378 -8.911 -37.755 1.00 70.88 141 GLY A O 1
ATOM 1046 N N . GLY A 1 142 ? 11.223 -10.908 -37.189 1.00 69.31 142 GLY A N 1
ATOM 1047 C CA . GLY A 1 142 ? 10.945 -11.557 -38.483 1.00 69.31 142 GLY A CA 1
ATOM 1048 C C . GLY A 1 142 ? 11.890 -11.133 -39.621 1.00 69.31 142 GLY A C 1
ATOM 1049 O O . GLY A 1 142 ? 13.052 -10.833 -39.382 1.00 69.31 142 GLY A O 1
ATOM 1050 N N . ALA A 1 143 ? 11.405 -11.120 -40.871 1.00 51.78 143 ALA A N 1
ATOM 1051 C CA . ALA A 1 143 ? 12.168 -10.709 -42.065 1.00 51.78 143 ALA A CA 1
ATOM 1052 C C . ALA A 1 143 ? 12.250 -9.173 -42.254 1.00 51.78 143 ALA A C 1
ATOM 1054 O O . ALA A 1 143 ? 12.492 -8.687 -43.360 1.00 51.78 143 ALA A O 1
ATOM 1055 N N . ALA A 1 144 ? 11.986 -8.400 -41.197 1.00 55.97 144 ALA A N 1
ATOM 1056 C CA . ALA A 1 144 ? 11.829 -6.954 -41.269 1.00 55.97 144 ALA A CA 1
ATOM 1057 C C . ALA A 1 144 ? 13.174 -6.209 -41.280 1.00 55.97 144 ALA A C 1
ATOM 1059 O O . ALA A 1 144 ? 14.118 -6.537 -40.565 1.00 55.97 144 ALA A O 1
ATOM 1060 N N . THR A 1 145 ? 13.228 -5.175 -42.115 1.00 51.19 145 THR A N 1
ATOM 1061 C CA . THR A 1 145 ? 14.399 -4.344 -42.408 1.00 51.19 145 THR A CA 1
ATOM 1062 C C . THR A 1 145 ? 14.317 -3.028 -41.626 1.00 51.19 145 THR A C 1
ATOM 1064 O O . THR A 1 145 ? 13.264 -2.394 -41.599 1.00 51.19 145 THR A O 1
ATOM 1067 N N . LEU A 1 146 ? 15.419 -2.585 -41.011 1.00 60.94 146 LEU A N 1
ATOM 1068 C CA . LEU A 1 146 ? 15.540 -1.233 -40.453 1.00 60.94 146 LEU A CA 1
ATOM 1069 C C . LEU A 1 146 ? 15.662 -0.231 -41.618 1.00 60.94 146 LEU A C 1
ATOM 1071 O O . LEU A 1 146 ? 16.725 -0.144 -42.228 1.00 60.94 146 LEU A O 1
ATOM 1075 N N . VAL A 1 147 ? 14.593 0.499 -41.955 1.00 51.88 147 VAL A N 1
ATOM 1076 C CA . VAL A 1 147 ? 14.633 1.554 -42.988 1.00 51.88 147 VAL A CA 1
ATOM 1077 C C . VAL A 1 147 ? 14.922 2.895 -42.323 1.00 51.88 147 VAL A C 1
ATOM 1079 O O . VAL A 1 147 ? 14.088 3.440 -41.605 1.00 51.88 147 VAL A O 1
ATOM 1082 N N . LEU A 1 148 ? 16.118 3.414 -42.575 1.00 63.66 148 LEU A N 1
ATOM 1083 C CA . LEU A 1 148 ? 16.490 4.799 -42.326 1.00 63.66 148 LEU A CA 1
ATOM 1084 C C . LEU A 1 148 ? 16.391 5.491 -43.687 1.00 63.66 148 LEU A C 1
ATOM 1086 O O . LEU A 1 148 ? 17.047 5.051 -44.631 1.00 63.66 148 LEU A O 1
ATOM 1090 N N . ASP A 1 149 ? 15.518 6.480 -43.835 1.00 46.12 149 ASP A N 1
ATOM 1091 C CA . ASP A 1 149 ? 15.241 7.056 -45.153 1.00 46.12 149 ASP A CA 1
ATOM 1092 C C . ASP A 1 149 ? 16.219 8.180 -45.537 1.00 46.12 149 ASP A C 1
ATOM 1094 O O . ASP A 1 149 ? 17.269 8.333 -44.919 1.00 46.12 149 ASP A O 1
ATOM 1098 N N . ALA A 1 150 ? 15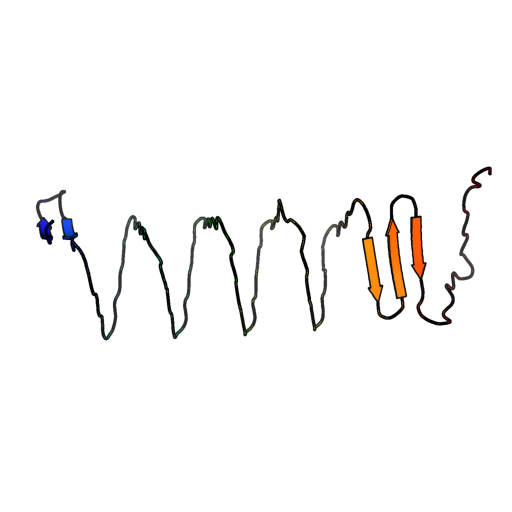.932 8.901 -46.629 1.00 44.31 150 ALA A N 1
ATOM 1099 C CA . ALA A 1 150 ? 16.909 9.556 -47.511 1.00 44.31 150 ALA A CA 1
ATOM 1100 C C . ALA A 1 150 ? 17.854 10.604 -46.875 1.00 44.31 150 ALA A C 1
ATOM 1102 O O . ALA A 1 150 ? 18.773 11.065 -47.548 1.00 44.31 150 ALA A O 1
ATOM 1103 N N . ASN A 1 151 ? 17.677 10.949 -45.598 1.00 51.56 151 ASN A N 1
ATOM 1104 C CA . ASN A 1 151 ? 18.568 11.823 -44.823 1.00 51.56 151 ASN A CA 1
ATOM 1105 C C . ASN A 1 151 ? 19.399 11.083 -43.758 1.00 51.56 151 ASN A C 1
ATOM 1107 O O . ASN A 1 151 ? 20.070 11.709 -42.937 1.00 51.56 151 ASN A O 1
ATOM 1111 N N . ALA A 1 152 ? 19.354 9.756 -43.726 1.00 64.88 152 ALA A N 1
ATOM 1112 C CA . ALA A 1 152 ? 20.055 8.970 -42.731 1.00 64.88 152 ALA A CA 1
ATOM 1113 C C . ALA A 1 152 ? 21.563 8.912 -43.004 1.00 64.88 152 ALA A C 1
ATOM 1115 O O . ALA A 1 152 ? 22.021 8.234 -43.923 1.00 64.88 152 ALA A O 1
ATOM 1116 N N . LEU A 1 153 ? 22.353 9.567 -42.150 1.00 57.38 153 LEU A N 1
ATOM 1117 C CA . LEU A 1 153 ? 23.795 9.353 -42.056 1.00 57.38 153 LEU A CA 1
ATOM 1118 C C . LEU A 1 153 ? 24.091 8.528 -40.796 1.00 57.38 153 LEU A C 1
ATOM 1120 O O . LEU A 1 153 ? 23.940 9.018 -39.678 1.00 57.38 153 LEU A O 1
ATOM 1124 N N . MET A 1 154 ? 24.530 7.279 -40.961 1.00 65.94 154 MET A N 1
ATOM 1125 C CA . MET A 1 154 ? 25.090 6.483 -39.864 1.00 65.94 154 MET A CA 1
ATOM 1126 C C . MET A 1 154 ? 26.615 6.510 -39.952 1.00 65.94 154 MET A C 1
ATOM 1128 O O . MET A 1 154 ? 27.210 5.761 -40.722 1.00 65.94 154 MET A O 1
ATOM 1132 N N . GLN A 1 155 ? 27.260 7.380 -39.172 1.00 59.16 155 GLN A N 1
ATOM 1133 C CA . GLN A 1 155 ? 28.711 7.347 -38.979 1.00 59.16 155 GLN A CA 1
ATOM 1134 C C . GLN A 1 155 ? 29.042 6.678 -37.643 1.00 59.16 155 GLN A C 1
ATOM 1136 O O . GLN A 1 155 ? 28.789 7.238 -36.581 1.00 59.16 155 GLN A O 1
ATOM 1141 N N . SER A 1 156 ? 29.683 5.509 -37.688 1.00 62.19 156 SER A N 1
ATOM 1142 C CA . SER A 1 156 ? 30.588 5.103 -36.612 1.00 62.19 156 SER A CA 1
ATOM 1143 C C . SER A 1 156 ? 31.932 5.793 -36.857 1.00 62.19 156 SER A C 1
ATOM 1145 O O . SER A 1 156 ? 32.555 5.548 -37.892 1.00 62.19 156 SER A O 1
ATOM 1147 N N . SER A 1 157 ? 32.404 6.647 -35.945 1.00 54.44 157 SER A N 1
ATOM 1148 C CA . SER A 1 157 ? 33.796 7.109 -35.995 1.00 54.44 157 SER A CA 1
ATOM 1149 C C . SER A 1 157 ? 34.714 5.896 -35.828 1.00 54.44 157 SER A C 1
ATOM 1151 O O . SER A 1 157 ? 34.528 5.117 -34.894 1.00 54.44 157 SER A O 1
ATOM 1153 N N . ALA A 1 158 ? 35.654 5.712 -36.754 1.00 46.66 158 ALA A N 1
ATOM 1154 C CA . ALA A 1 158 ? 36.538 4.556 -36.823 1.00 46.66 158 ALA A CA 1
ATOM 1155 C C . ALA A 1 158 ? 37.166 4.201 -35.461 1.00 46.66 158 ALA A C 1
ATOM 1157 O O . ALA A 1 158 ? 37.916 4.991 -34.894 1.00 46.66 158 ALA A O 1
ATOM 1158 N N . GLY A 1 159 ? 36.914 2.984 -34.976 1.00 50.66 159 GLY A N 1
ATOM 1159 C CA . GLY A 1 159 ? 37.862 2.309 -34.099 1.00 50.66 159 GLY A CA 1
ATOM 1160 C C . GLY A 1 159 ? 38.993 1.778 -34.974 1.00 50.66 159 GLY A C 1
ATOM 1161 O O . GLY A 1 159 ? 38.767 0.902 -35.809 1.00 50.66 159 GLY A O 1
ATOM 1162 N N . THR A 1 160 ? 40.198 2.332 -34.843 1.00 46.94 160 THR A N 1
ATOM 1163 C CA . THR A 1 160 ? 41.415 1.641 -35.291 1.00 46.94 160 THR A CA 1
ATOM 1164 C C . THR A 1 160 ? 41.475 0.273 -34.612 1.00 46.94 160 THR A C 1
ATOM 1166 O O . THR A 1 160 ? 41.223 0.188 -33.412 1.00 46.94 160 THR A O 1
ATOM 1169 N N . LYS A 1 161 ? 41.730 -0.753 -35.432 1.00 51.00 161 LYS A N 1
ATOM 1170 C CA . LYS A 1 161 ? 41.717 -2.188 -35.111 1.00 51.00 161 LYS A CA 1
ATOM 1171 C C . LYS A 1 161 ? 42.414 -2.560 -33.807 1.00 51.00 161 LYS A C 1
ATOM 1173 O O . LYS A 1 161 ? 43.486 -1.974 -33.543 1.00 51.00 161 LYS A O 1
#

Solvent-accessible surface area (backbone atoms only — not comparable to full-atom values): 12502 Å² total; per-residue (Å²): 137,65,71,48,78,47,81,42,78,54,91,95,60,63,41,81,46,78,47,66,73,80,76,83,87,87,87,71,97,75,82,84,86,88,87,74,94,81,82,87,88,87,85,76,97,70,90,86,88,88,88,74,94,68,89,86,86,86,85,75,92,68,90,85,86,85,87,72,98,66,89,85,87,86,85,76,92,71,89,85,86,86,87,76,94,68,91,85,86,87,78,92,74,87,76,87,86,87,88,75,92,71,90,84,85,89,85,67,98,78,75,88,85,88,85,62,94,63,58,49,76,50,76,58,90,68,24,37,41,39,38,40,87,97,46,75,47,79,46,59,39,82,97,53,77,92,82,73,61,103,82,66,80,89,80,76,80,81,77,80,131

Mean predicted aligned error: 7.72 Å